Protein AF-A0A450U1G5-F1 (afdb_monomer_lite)

Sequence (46 aa):
MANFPHDEANILELGKKMVQGLTDNSPTYPAPPTGPLDLEAKIDAC

Structure (mmCIF, N/CA/C/O backbone):
data_AF-A0A450U1G5-F1
#
_entry.id   AF-A0A450U1G5-F1
#
loop_
_atom_site.group_PDB
_atom_site.id
_atom_site.type_symbol
_atom_site.label_atom_id
_atom_site.label_alt_id
_atom_site.label_comp_id
_atom_site.label_asym_id
_atom_site.label_entity_id
_atom_site.label_seq_id
_atom_site.pdbx_PDB_ins_code
_atom_site.Cartn_x
_atom_site.Cartn_y
_atom_site.Cartn_z
_atom_site.occupancy
_atom_site.B_iso_or_equiv
_atom_site.auth_seq_id
_atom_site.auth_comp_id
_atom_site.auth_asym_id
_atom_site.auth_atom_id
_atom_site.pdbx_PDB_model_num
ATOM 1 N N . MET A 1 1 ? 12.333 -13.993 8.798 1.00 71.56 1 MET A N 1
ATOM 2 C CA . MET A 1 1 ? 12.405 -12.561 8.428 1.00 71.56 1 MET A CA 1
ATOM 3 C C . MET A 1 1 ? 11.560 -12.355 7.184 1.00 71.56 1 MET A C 1
ATOM 5 O O . MET A 1 1 ? 11.381 -13.321 6.452 1.00 71.56 1 MET A O 1
ATOM 9 N N . ALA A 1 2 ? 10.999 -11.164 6.974 1.00 78.50 2 ALA A N 1
ATOM 10 C CA . ALA A 1 2 ? 10.279 -10.875 5.735 1.00 78.50 2 ALA A CA 1
ATOM 11 C C . ALA A 1 2 ? 11.254 -10.918 4.546 1.00 78.50 2 ALA A C 1
ATOM 13 O O . ALA A 1 2 ? 12.373 -10.418 4.657 1.00 78.50 2 ALA A O 1
ATOM 14 N N . ASN A 1 3 ? 10.832 -11.535 3.443 1.00 87.31 3 ASN A N 1
ATOM 15 C CA . ASN A 1 3 ? 11.587 -11.547 2.194 1.00 87.31 3 ASN A CA 1
ATOM 16 C C . ASN A 1 3 ? 11.077 -10.401 1.327 1.00 87.31 3 ASN A C 1
ATOM 18 O O . ASN A 1 3 ? 9.891 -10.367 0.999 1.00 87.31 3 ASN A O 1
ATOM 22 N N . PHE A 1 4 ? 11.965 -9.478 0.977 1.00 91.25 4 PHE A N 1
ATOM 23 C CA . PHE A 1 4 ? 11.636 -8.357 0.107 1.00 91.25 4 PHE A CA 1
ATOM 24 C C . PHE A 1 4 ? 12.073 -8.662 -1.329 1.00 91.25 4 PHE A C 1
ATOM 26 O O . PHE A 1 4 ? 13.113 -9.299 -1.523 1.00 91.25 4 PHE A O 1
ATOM 33 N N . PRO A 1 5 ? 11.279 -8.258 -2.333 1.00 94.25 5 PRO A N 1
ATOM 34 C CA . PRO A 1 5 ? 11.660 -8.405 -3.729 1.00 94.25 5 PRO A CA 1
ATOM 35 C C . PRO A 1 5 ? 12.845 -7.495 -4.075 1.00 94.25 5 PRO A C 1
ATOM 37 O O . PRO A 1 5 ? 13.015 -6.435 -3.475 1.00 94.25 5 PRO A O 1
ATOM 40 N N . HIS A 1 6 ? 13.634 -7.906 -5.071 1.00 94.06 6 HIS A N 1
ATOM 41 C CA . HIS A 1 6 ? 14.767 -7.125 -5.584 1.00 94.06 6 HIS A CA 1
ATOM 42 C C . HIS A 1 6 ? 14.536 -6.581 -7.001 1.00 94.06 6 HIS A C 1
ATOM 44 O O . HIS A 1 6 ? 15.189 -5.617 -7.386 1.00 94.06 6 HIS A O 1
ATOM 50 N N . ASP A 1 7 ? 13.614 -7.167 -7.770 1.00 96.50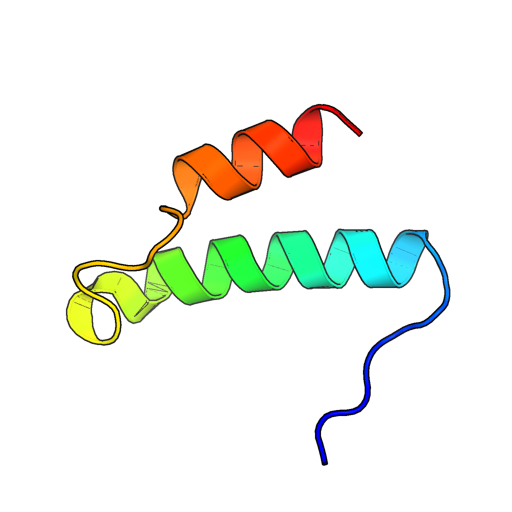 7 ASP A N 1
ATOM 51 C CA . ASP A 1 7 ? 13.260 -6.667 -9.101 1.00 96.50 7 ASP A CA 1
ATOM 52 C C . ASP A 1 7 ? 12.325 -5.459 -8.993 1.00 96.50 7 ASP A C 1
ATOM 54 O O . ASP A 1 7 ? 11.346 -5.500 -8.243 1.00 96.50 7 ASP A O 1
ATOM 58 N N . GLU A 1 8 ? 12.569 -4.414 -9.787 1.00 92.75 8 GLU A N 1
ATOM 59 C CA . GLU A 1 8 ? 11.797 -3.161 -9.737 1.00 92.75 8 GLU A CA 1
ATOM 60 C C . GLU A 1 8 ? 10.288 -3.376 -9.904 1.00 92.75 8 GLU A C 1
ATOM 62 O O . GLU A 1 8 ? 9.499 -2.831 -9.133 1.00 92.75 8 GLU A O 1
ATOM 67 N N . ALA A 1 9 ? 9.874 -4.229 -10.846 1.00 93.69 9 ALA A N 1
ATOM 68 C CA . ALA A 1 9 ? 8.459 -4.537 -11.061 1.00 93.69 9 ALA A CA 1
ATOM 69 C C . ALA A 1 9 ? 7.796 -5.134 -9.806 1.00 93.69 9 ALA A C 1
ATOM 71 O O . ALA A 1 9 ? 6.677 -4.765 -9.446 1.00 93.69 9 ALA A O 1
ATOM 72 N N . ASN A 1 10 ? 8.515 -6.009 -9.100 1.00 94.69 10 ASN A N 1
ATOM 73 C CA . ASN A 1 10 ? 8.031 -6.664 -7.888 1.00 94.69 10 ASN A CA 1
ATOM 74 C C . ASN A 1 10 ? 8.048 -5.711 -6.680 1.00 94.69 10 ASN A C 1
ATOM 76 O O . ASN A 1 10 ? 7.196 -5.815 -5.797 1.00 94.69 10 ASN A O 1
ATOM 80 N N . ILE A 1 11 ? 8.991 -4.764 -6.639 1.00 94.44 11 ILE A N 1
ATOM 81 C CA . ILE A 1 11 ? 9.030 -3.688 -5.637 1.00 94.44 11 ILE A CA 1
ATOM 82 C C . ILE A 1 11 ? 7.831 -2.747 -5.824 1.00 94.44 11 ILE A C 1
ATOM 84 O O . ILE A 1 11 ? 7.155 -2.414 -4.849 1.00 94.44 11 ILE A O 1
ATOM 88 N N . LEU A 1 12 ? 7.516 -2.377 -7.068 1.00 94.56 12 LEU A N 1
ATOM 89 C CA . LEU A 1 12 ? 6.343 -1.561 -7.384 1.00 94.56 12 LEU A CA 1
ATOM 90 C C . LEU A 1 12 ? 5.041 -2.280 -7.0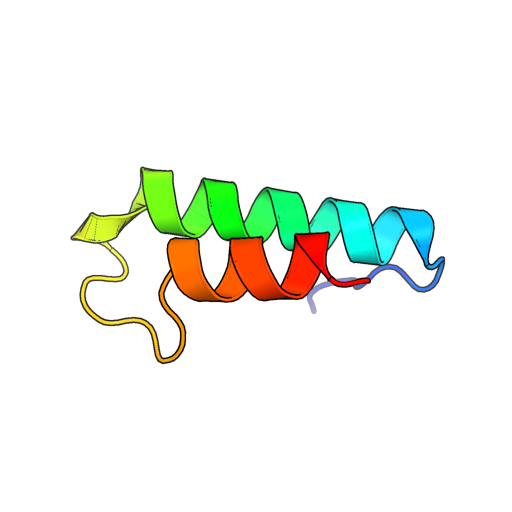00 1.00 94.56 12 LEU A C 1
ATOM 92 O O . LEU A 1 12 ? 4.151 -1.686 -6.389 1.00 94.56 12 LEU A O 1
ATOM 96 N N . GLU A 1 13 ? 4.933 -3.573 -7.312 1.00 95.00 13 GLU A N 1
ATOM 97 C CA . GLU A 1 13 ? 3.782 -4.391 -6.920 1.00 95.00 13 GLU A CA 1
ATOM 98 C C . GLU A 1 13 ? 3.637 -4.488 -5.394 1.00 95.00 13 GLU A C 1
ATOM 100 O O . GLU A 1 13 ? 2.525 -4.391 -4.869 1.00 95.00 13 GLU A O 1
ATOM 105 N N . LEU A 1 14 ? 4.750 -4.629 -4.665 1.00 95.00 14 LEU A N 1
ATOM 106 C CA . LEU A 1 14 ? 4.745 -4.594 -3.205 1.00 95.00 14 LEU A CA 1
ATOM 107 C C . LEU A 1 14 ? 4.188 -3.261 -2.686 1.00 95.00 14 LEU A C 1
ATOM 109 O O . LEU A 1 14 ? 3.322 -3.277 -1.814 1.00 95.00 14 LEU A O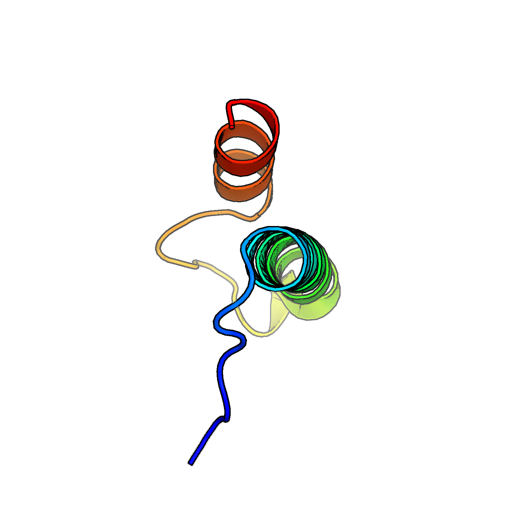 1
ATOM 113 N N . GLY A 1 15 ? 4.621 -2.128 -3.247 1.00 93.94 15 GLY A N 1
ATOM 114 C CA . GLY A 1 15 ? 4.095 -0.807 -2.892 1.00 93.94 15 GLY A CA 1
ATOM 115 C C . GLY A 1 15 ? 2.575 -0.717 -3.064 1.00 93.94 15 GLY A C 1
ATOM 116 O O . GLY A 1 15 ? 1.868 -0.312 -2.141 1.00 93.94 15 GLY A O 1
ATOM 117 N N . LYS A 1 16 ? 2.049 -1.188 -4.202 1.00 94.94 16 LYS A N 1
ATOM 118 C CA . LYS A 1 16 ? 0.598 -1.227 -4.467 1.00 94.94 16 LYS A CA 1
ATOM 119 C C . LYS A 1 16 ? -0.153 -2.095 -3.450 1.00 94.94 16 LYS A C 1
ATOM 121 O O . LYS A 1 16 ? -1.189 -1.685 -2.929 1.00 94.94 16 LYS A O 1
ATOM 126 N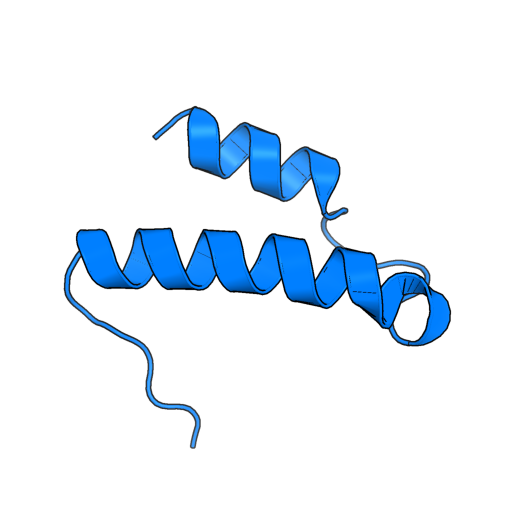 N . LYS A 1 17 ? 0.397 -3.261 -3.091 1.00 95.25 17 LYS A N 1
ATOM 127 C CA . LYS A 1 17 ? -0.171 -4.131 -2.042 1.00 95.25 17 LYS A CA 1
ATOM 128 C C . LYS A 1 17 ? -0.140 -3.479 -0.658 1.00 95.25 17 LYS A C 1
ATOM 130 O O . LYS A 1 17 ? -1.050 -3.708 0.135 1.00 95.25 17 LYS A O 1
ATOM 135 N N . MET A 1 18 ? 0.872 -2.664 -0.360 1.00 93.06 18 MET A N 1
ATOM 136 C CA . MET A 1 18 ? 0.938 -1.910 0.896 1.00 93.06 18 MET A CA 1
ATOM 137 C C . MET A 1 18 ? -0.156 -0.842 0.978 1.00 93.06 18 MET A C 1
ATOM 139 O O . MET A 1 18 ? -0.804 -0.742 2.018 1.00 93.06 18 MET A O 1
ATOM 143 N N . VAL A 1 19 ? -0.404 -0.092 -0.103 1.00 95.25 19 VAL A N 1
ATOM 144 C CA . VAL A 1 19 ? -1.516 0.879 -0.177 1.00 95.25 19 VAL A CA 1
ATOM 145 C C . VAL A 1 19 ? -2.849 0.186 0.092 1.00 95.25 19 VAL A C 1
ATOM 147 O O . VAL A 1 19 ? -3.615 0.632 0.951 1.00 95.25 19 VAL A O 1
ATOM 150 N N . GLN A 1 20 ? -3.093 -0.939 -0.584 1.00 95.12 20 GLN A N 1
ATOM 151 C CA . GLN A 1 20 ? -4.303 -1.731 -0.385 1.00 95.12 20 GLN A CA 1
ATOM 152 C C . GLN A 1 20 ? -4.428 -2.204 1.070 1.00 95.12 20 GLN A C 1
ATOM 154 O O . GLN A 1 20 ? -5.438 -1.951 1.720 1.00 95.12 20 GLN A O 1
ATOM 159 N N . GLY A 1 21 ? -3.378 -2.815 1.624 1.00 93.69 21 GLY A N 1
ATOM 160 C CA . GLY A 1 21 ? -3.388 -3.316 2.998 1.00 93.69 21 GLY A CA 1
ATOM 161 C C . GLY A 1 21 ? -3.621 -2.223 4.045 1.00 93.69 21 GLY A C 1
ATOM 162 O O . GLY A 1 21 ? -4.376 -2.443 4.990 1.00 93.69 21 GLY A O 1
ATOM 163 N N . LEU A 1 22 ? -3.022 -1.040 3.878 1.00 93.00 22 LEU A N 1
ATOM 164 C CA . LEU A 1 22 ? -3.234 0.104 4.772 1.00 93.00 22 LEU A CA 1
ATOM 165 C C . LEU A 1 22 ? -4.662 0.652 4.683 1.00 93.00 22 LEU A C 1
ATOM 167 O O . LEU A 1 22 ? -5.230 1.042 5.702 1.00 93.00 22 LEU A O 1
ATOM 171 N N . THR A 1 23 ? -5.243 0.661 3.484 1.00 92.56 23 THR A N 1
ATOM 172 C CA . THR A 1 23 ? -6.623 1.107 3.251 1.00 92.56 23 THR A CA 1
ATOM 173 C C . THR A 1 23 ? -7.623 0.145 3.890 1.00 92.56 23 THR A C 1
ATOM 175 O O . THR A 1 23 ? -8.452 0.558 4.705 1.00 92.56 23 THR A O 1
ATOM 178 N N . ASP A 1 24 ? -7.482 -1.148 3.593 1.00 95.06 24 ASP A N 1
ATOM 179 C CA . ASP A 1 24 ? -8.385 -2.206 4.052 1.00 95.06 24 ASP A CA 1
ATOM 180 C C . ASP A 1 24 ? -8.325 -2.400 5.576 1.00 95.06 24 ASP A C 1
ATOM 182 O O . ASP A 1 24 ? -9.308 -2.799 6.200 1.00 95.06 24 ASP A O 1
ATOM 186 N N . ASN A 1 25 ? -7.182 -2.082 6.196 1.00 93.31 25 ASN A N 1
ATOM 187 C CA . ASN A 1 25 ? -6.941 -2.265 7.630 1.00 93.31 25 ASN A CA 1
ATOM 188 C C . ASN A 1 25 ? -6.763 -0.934 8.375 1.00 93.31 25 ASN A C 1
ATOM 190 O O . ASN A 1 25 ? -6.059 -0.869 9.387 1.00 93.31 25 ASN A O 1
ATOM 194 N N . SER A 1 26 ? -7.419 0.133 7.912 1.00 89.44 26 SER A N 1
ATOM 195 C CA . SER A 1 26 ? -7.360 1.450 8.563 1.00 89.44 26 SER A CA 1
ATOM 196 C C . SER A 1 26 ? -7.685 1.451 10.073 1.00 89.44 26 SER A C 1
ATOM 198 O O . SER A 1 26 ? -7.032 2.206 10.793 1.00 89.44 26 SER A O 1
ATOM 200 N N . PRO A 1 27 ? -8.572 0.592 10.632 1.00 92.88 27 PRO A N 1
ATOM 201 C CA . PRO A 1 27 ? -8.779 0.538 12.085 1.00 92.88 27 PRO A CA 1
ATOM 202 C C . PRO A 1 27 ? -7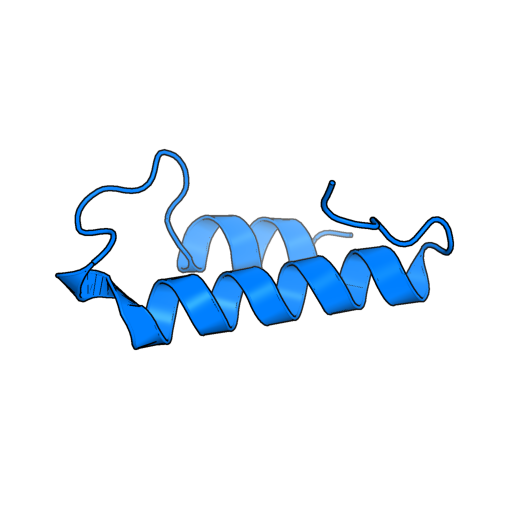.578 -0.028 12.858 1.00 92.88 27 PRO A C 1
ATOM 204 O O . PRO A 1 27 ? -7.384 0.305 14.025 1.00 92.88 27 PRO A O 1
ATOM 207 N N . THR A 1 28 ? -6.774 -0.888 12.226 1.00 92.88 28 THR A N 1
ATOM 208 C CA . THR A 1 28 ? -5.553 -1.466 12.812 1.00 92.88 28 THR A CA 1
ATOM 209 C C . THR A 1 28 ? -4.399 -0.469 12.780 1.00 92.88 28 THR A C 1
ATOM 211 O O . THR A 1 28 ? -3.577 -0.441 13.696 1.00 92.88 28 THR A O 1
ATOM 214 N N . TYR A 1 29 ? -4.365 0.379 11.752 1.00 85.00 29 TYR A N 1
ATOM 215 C CA . TYR A 1 29 ? -3.358 1.416 11.554 1.00 85.00 29 TYR A CA 1
ATOM 216 C C . TYR A 1 29 ? -4.030 2.795 11.480 1.00 85.00 29 TYR A C 1
ATOM 218 O O . TYR A 1 29 ? -4.057 3.400 10.412 1.00 85.00 29 TYR A O 1
ATOM 226 N N . PRO A 1 30 ? -4.581 3.320 12.591 1.00 83.06 30 PRO A N 1
ATOM 227 C CA . PRO A 1 30 ? -5.406 4.530 12.558 1.00 83.06 30 PRO A CA 1
ATOM 228 C C . PRO A 1 30 ? -4.623 5.815 12.243 1.00 83.06 30 PRO A C 1
ATOM 230 O O . PRO A 1 30 ? -5.220 6.820 11.867 1.00 83.06 30 PRO A O 1
ATOM 233 N N . ALA A 1 31 ? -3.297 5.805 12.403 1.00 86.69 31 ALA A N 1
ATOM 234 C CA . ALA A 1 31 ? -2.426 6.951 12.141 1.00 86.69 31 ALA A CA 1
ATOM 235 C C . ALA A 1 31 ? -1.048 6.486 11.629 1.00 86.69 31 ALA A C 1
ATOM 237 O O . ALA A 1 31 ? -0.058 6.551 12.364 1.00 86.69 31 ALA A O 1
ATOM 238 N N . PRO A 1 32 ? -0.957 5.952 10.398 1.00 84.06 32 PRO A N 1
ATOM 239 C CA . PRO A 1 32 ? 0.320 5.529 9.848 1.00 84.06 32 PRO A CA 1
ATOM 240 C C . PRO A 1 32 ? 1.198 6.763 9.555 1.00 84.06 32 PRO A C 1
ATOM 242 O O . PRO A 1 32 ? 0.667 7.811 9.182 1.00 84.06 32 PRO A O 1
ATOM 245 N N . PRO A 1 33 ? 2.539 6.663 9.659 1.00 85.62 33 PRO A N 1
ATOM 246 C CA . PRO A 1 33 ? 3.454 7.764 9.324 1.00 85.62 33 PRO A CA 1
ATOM 247 C C . PRO A 1 33 ? 3.295 8.294 7.892 1.00 85.62 33 PRO A C 1
ATOM 249 O O . PRO A 1 33 ? 3.641 9.434 7.595 1.00 85.62 33 PRO A O 1
ATOM 252 N N . THR A 1 34 ? 2.784 7.458 6.991 1.00 88.25 34 THR A N 1
ATOM 253 C CA . THR A 1 34 ? 2.386 7.827 5.636 1.00 88.25 34 THR A CA 1
ATOM 254 C C . THR A 1 34 ? 1.013 7.229 5.377 1.00 88.25 34 THR A C 1
ATOM 256 O O . THR A 1 34 ? 0.827 6.020 5.511 1.00 88.25 34 THR A O 1
ATOM 259 N N . GLY A 1 35 ? 0.042 8.083 5.054 1.00 91.12 35 GLY A N 1
ATOM 260 C CA . GLY A 1 35 ? -1.307 7.644 4.709 1.00 91.12 35 GLY A CA 1
ATOM 261 C C . GLY A 1 35 ? -1.331 6.892 3.374 1.00 91.12 35 GLY A C 1
ATOM 262 O O . GLY A 1 35 ? -0.494 7.170 2.514 1.00 91.12 35 GLY A O 1
ATOM 263 N N . PRO A 1 36 ? -2.296 5.980 3.163 1.00 91.56 36 PRO A N 1
ATOM 264 C CA . PRO A 1 36 ? -2.382 5.203 1.927 1.00 91.56 36 PRO A CA 1
ATOM 265 C C . PRO A 1 36 ? -2.480 6.082 0.670 1.00 91.56 36 PRO A C 1
ATOM 267 O O . PRO A 1 36 ? -1.813 5.781 -0.311 1.00 91.56 36 PRO A O 1
ATOM 270 N N . LEU A 1 37 ? -3.205 7.208 0.724 1.00 91.50 37 LEU A N 1
ATOM 271 C CA . LEU A 1 37 ? -3.338 8.144 -0.406 1.00 91.50 37 LEU A CA 1
ATOM 272 C C . LEU A 1 37 ? -2.024 8.866 -0.763 1.00 91.50 37 LEU A C 1
ATOM 274 O O . LEU A 1 37 ? -1.728 9.071 -1.935 1.00 91.50 37 LEU A O 1
ATOM 278 N N . ASP A 1 38 ? -1.226 9.254 0.238 1.00 92.94 38 ASP A N 1
ATOM 279 C CA . ASP A 1 38 ? 0.082 9.890 -0.002 1.00 92.94 38 ASP A CA 1
ATOM 280 C C . ASP A 1 38 ? 1.097 8.875 -0.544 1.00 92.94 38 ASP A C 1
ATOM 282 O O . ASP A 1 38 ? 1.915 9.197 -1.404 1.00 92.94 38 ASP A O 1
ATOM 286 N N . LEU A 1 39 ? 1.025 7.627 -0.068 1.00 92.56 39 LEU A N 1
ATOM 287 C CA . LEU A 1 39 ? 1.850 6.540 -0.584 1.00 92.56 39 LEU A CA 1
ATOM 288 C C . LEU A 1 39 ? 1.490 6.197 -2.038 1.00 92.56 39 LEU A C 1
ATOM 290 O O . LEU A 1 39 ? 2.393 6.042 -2.853 1.00 92.56 39 LEU A O 1
ATOM 294 N N . GLU A 1 40 ? 0.199 6.116 -2.366 1.00 94.81 40 GLU A N 1
ATOM 295 C CA . GLU A 1 40 ? -0.291 5.879 -3.731 1.00 94.81 40 GLU A CA 1
ATOM 296 C C . GLU A 1 40 ? 0.200 6.961 -4.699 1.00 94.81 40 GLU A C 1
ATOM 298 O O . GLU A 1 40 ? 0.809 6.643 -5.717 1.00 94.81 40 GLU A O 1
ATOM 303 N N . ALA A 1 41 ? 0.074 8.238 -4.326 1.00 94.44 41 ALA A N 1
ATOM 304 C CA . ALA A 1 41 ? 0.552 9.350 -5.147 1.00 94.44 41 ALA A CA 1
ATOM 305 C C . ALA A 1 41 ? 2.068 9.302 -5.418 1.00 94.44 41 ALA A C 1
ATOM 307 O O . ALA A 1 41 ? 2.524 9.687 -6.493 1.00 94.44 41 ALA A O 1
ATOM 308 N N . LYS A 1 42 ? 2.865 8.827 -4.454 1.00 91.88 42 LYS A N 1
ATOM 309 C CA . LYS A 1 42 ? 4.316 8.645 -4.629 1.00 91.88 42 LYS A CA 1
ATOM 310 C C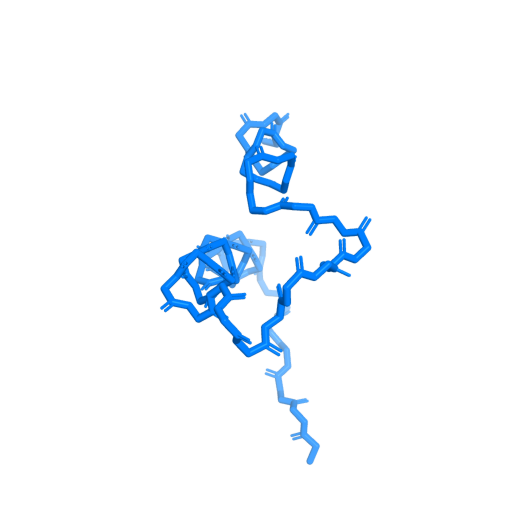 . LYS A 1 42 ? 4.649 7.469 -5.538 1.00 91.88 42 LYS A C 1
ATOM 312 O O . LYS A 1 42 ? 5.623 7.550 -6.275 1.00 91.88 42 LYS A O 1
ATOM 317 N N . ILE A 1 43 ? 3.859 6.399 -5.473 1.00 92.31 43 ILE A N 1
ATOM 318 C CA . ILE A 1 43 ? 4.007 5.221 -6.334 1.00 92.31 43 ILE A CA 1
ATOM 319 C C . ILE A 1 43 ? 3.686 5.575 -7.788 1.00 92.31 43 ILE A C 1
ATOM 321 O O . ILE A 1 43 ? 4.426 5.170 -8.676 1.00 92.31 43 ILE A O 1
ATOM 325 N N . ASP A 1 44 ? 2.633 6.355 -8.027 1.00 91.44 44 ASP A N 1
ATOM 326 C CA . ASP A 1 44 ? 2.225 6.766 -9.378 1.00 91.44 44 ASP A CA 1
ATOM 327 C C . ASP A 1 44 ? 3.166 7.803 -10.016 1.00 91.44 44 ASP A C 1
ATOM 329 O O . ASP A 1 44 ? 3.110 8.038 -11.223 1.00 91.44 44 ASP A O 1
ATOM 333 N N . ALA A 1 45 ? 4.031 8.437 -9.219 1.00 88.94 45 ALA A N 1
ATOM 334 C CA . ALA A 1 45 ? 5.045 9.376 -9.695 1.00 88.94 45 ALA A CA 1
ATOM 335 C C . ALA A 1 45 ? 6.360 8.701 -10.146 1.00 88.94 45 ALA A C 1
ATOM 337 O O . ALA A 1 45 ? 7.252 9.404 -10.631 1.00 88.94 45 ALA A O 1
ATOM 338 N N . CYS A 1 46 ? 6.497 7.383 -9.955 1.00 70.81 46 CYS A N 1
ATOM 339 C CA . CYS A 1 46 ? 7.626 6.565 -10.412 1.00 70.81 46 CYS A CA 1
ATOM 340 C C . CYS A 1 46 ? 7.382 5.991 -11.812 1.00 70.81 46 CYS A C 1
ATOM 342 O O . CYS A 1 46 ? 8.364 5.963 -12.587 1.00 70.81 46 CYS A O 1
#

Radius of gyration: 11.3 Å; chains: 1; bounding box: 24×22×24 Å

pLDDT: mean 90.89, std 5.62, range [70.81, 96.5]

Secondary structure (DSSP, 8-state):
-PPPP-SHHHHHHHHHHHHHHHHHTTTTSSS-SS-HHHHHHHHHT-

Foldseek 3Di:
DDDQDDDPVRNLVVLVVVLVVCVVPCVVVVDDPAHSVNSVVVSVVD

Organism: NCBI:txid2126340